Protein AF-A0A645IJH2-F1 (afdb_monomer_lite)

Organism: NCBI:txid1076179

Radius of gyration: 14.77 Å; chains: 1; bounding box: 41×38×31 Å

Sequence (138 aa):
MNYQNKGTTSGLLNMLRPAYPETGLLFLENGTGVVGEAVDIGSITSIQLTGSNSFYNEEGVLKISLLPPPSALVPGTANSEGALRKYFAEAMEEGRYINVTAGGIQTGAGQVTAVGYGVAVIGEKTIFSTCAVEKISI

Secondary structure (DSSP, 8-state):
-B-TTS-B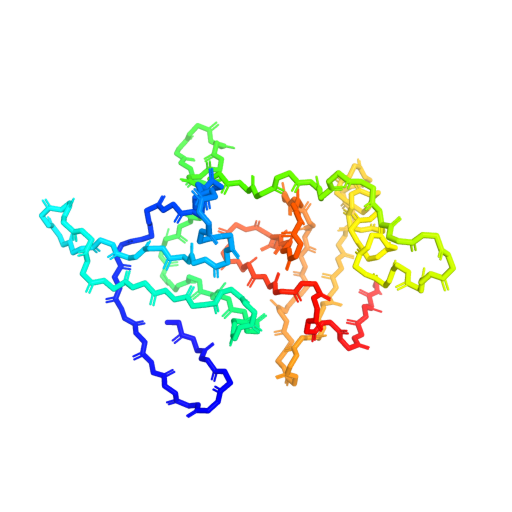---EEEEE---TT-TTEEEEE-TTS-EEEEEEGGG-SEEE--TT--SB-TTS-BSSPPPPPPS-PPTTS--HHHHHHHHHHHHHHTT-EEEEEETTEEEEEEEEEEEETTEEEETTTEEEEGGGEEEEE-

pLDDT: mean 74.32, std 15.95, range [37.69, 95.25]

Foldseek 3Di:
DAWDPGDDDDADFAEQDPDPPPNAWTFGHHPVRHGPDIDGLVRFQKFFDDDPDFCADPVRHRNYDAAADDDDDDPPDDPQQVVLLVVLVVQQVVQHWKWWQFQNDIPDTAGFPDGHRQWTDGDGTMIGGSVRTDDMDD

Structure (mmCIF, N/CA/C/O backbone):
data_AF-A0A645IJH2-F1
#
_entry.id   AF-A0A645IJH2-F1
#
loop_
_atom_site.group_PDB
_atom_site.id
_atom_site.type_symbol
_atom_site.label_atom_id
_atom_site.label_alt_id
_atom_site.label_comp_id
_atom_site.label_asym_id
_atom_site.label_entity_id
_atom_site.label_seq_id
_atom_site.pdbx_PDB_ins_code
_atom_site.Cartn_x
_atom_site.Cartn_y
_atom_site.Cartn_z
_atom_site.occupancy
_atom_site.B_iso_or_equiv
_atom_site.auth_seq_id
_atom_site.auth_comp_id
_atom_site.auth_asym_id
_atom_site.auth_atom_id
_atom_site.pdbx_PDB_model_num
ATOM 1 N N . MET A 1 1 ? -3.221 12.375 8.340 1.00 50.00 1 MET A N 1
ATOM 2 C CA . MET A 1 1 ? -2.120 11.610 7.703 1.00 50.00 1 MET A CA 1
ATOM 3 C C . MET A 1 1 ? -0.808 11.980 8.383 1.00 50.00 1 MET A C 1
ATOM 5 O O . MET A 1 1 ? -0.681 13.148 8.734 1.00 50.00 1 MET A O 1
ATOM 9 N N . ASN A 1 2 ? 0.109 11.031 8.611 1.00 39.69 2 ASN A N 1
ATOM 10 C CA . ASN A 1 2 ? 1.410 11.283 9.252 1.00 39.69 2 ASN A CA 1
ATOM 11 C C . ASN A 1 2 ? 2.537 11.179 8.211 1.00 39.69 2 ASN A C 1
ATOM 13 O O . ASN A 1 2 ? 2.635 10.165 7.524 1.00 39.69 2 ASN A O 1
ATOM 17 N N . TYR A 1 3 ? 3.391 12.200 8.122 1.00 45.25 3 TYR A N 1
ATOM 18 C CA . TYR A 1 3 ? 4.524 12.261 7.185 1.00 45.25 3 TYR A CA 1
ATOM 19 C C . TYR A 1 3 ? 5.871 12.022 7.868 1.00 45.25 3 TYR A C 1
ATOM 21 O O . TYR A 1 3 ? 6.018 12.297 9.068 1.00 45.25 3 TYR A O 1
ATOM 29 N N . GLN A 1 4 ? 6.885 11.596 7.099 1.00 37.69 4 GLN A N 1
ATOM 30 C CA . GLN A 1 4 ? 8.281 11.735 7.531 1.00 37.69 4 GLN A CA 1
ATOM 31 C C . GLN A 1 4 ? 8.530 13.229 7.820 1.00 37.69 4 GLN A C 1
ATOM 33 O O . GLN A 1 4 ? 8.398 14.045 6.918 1.00 37.69 4 GLN A O 1
ATOM 38 N N . ASN A 1 5 ? 8.830 13.585 9.079 1.00 42.34 5 ASN A N 1
ATOM 39 C CA . ASN A 1 5 ? 8.967 14.947 9.657 1.00 42.34 5 ASN A CA 1
ATOM 40 C C . ASN A 1 5 ? 7.805 15.514 10.502 1.00 42.34 5 ASN A C 1
ATOM 42 O O . ASN A 1 5 ? 7.793 16.712 10.773 1.00 42.34 5 ASN A O 1
ATOM 46 N N . LYS A 1 6 ? 6.882 14.692 11.027 1.00 43.06 6 LYS A N 1
ATOM 47 C CA . LYS A 1 6 ? 5.866 15.126 12.027 1.00 43.06 6 LYS A CA 1
ATOM 48 C C . LYS A 1 6 ? 4.858 16.184 11.530 1.00 43.06 6 LYS A C 1
ATOM 50 O O . LYS A 1 6 ? 4.165 16.793 12.343 1.00 43.06 6 LYS A O 1
ATOM 55 N N . GLY A 1 7 ? 4.747 16.394 10.220 1.00 42.06 7 GLY A N 1
ATOM 56 C CA . GLY A 1 7 ? 3.641 17.152 9.634 1.00 42.06 7 GLY A CA 1
ATOM 57 C C . GLY A 1 7 ? 2.338 16.354 9.713 1.00 42.06 7 GLY A C 1
ATOM 58 O O . GLY A 1 7 ? 2.352 15.128 9.580 1.00 42.06 7 GLY A O 1
ATOM 59 N N . THR A 1 8 ? 1.215 17.044 9.912 1.00 46.16 8 THR A N 1
ATOM 60 C CA . THR A 1 8 ? -0.125 16.450 9.821 1.00 46.16 8 THR A CA 1
ATOM 61 C C . THR A 1 8 ? -0.930 17.188 8.764 1.00 46.16 8 THR A C 1
ATOM 63 O O . THR A 1 8 ? -0.841 18.407 8.669 1.00 46.16 8 THR A O 1
ATOM 66 N N . THR A 1 9 ? -1.707 16.445 7.980 1.00 49.84 9 THR A N 1
ATOM 67 C CA . THR A 1 9 ? -2.768 17.018 7.141 1.00 49.84 9 THR A CA 1
ATOM 68 C C . THR A 1 9 ? -4.090 16.274 7.330 1.00 49.84 9 THR A C 1
ATOM 70 O O . THR A 1 9 ? -4.107 15.089 7.709 1.00 49.84 9 THR A O 1
ATOM 73 N N . SER A 1 10 ? -5.180 16.984 7.038 1.00 46.59 10 SER A N 1
ATOM 74 C CA . SER A 1 10 ? -6.567 16.541 7.020 1.00 46.59 10 SER A CA 1
ATOM 75 C C . SER A 1 10 ? -7.264 16.999 5.733 1.00 46.59 10 SER A C 1
ATOM 77 O O . SER A 1 10 ? -7.288 18.188 5.435 1.00 46.59 10 SER A O 1
ATOM 79 N N . GLY A 1 11 ? -7.901 16.068 5.025 1.00 48.88 11 GLY A N 1
ATOM 80 C CA . GLY A 1 11 ? -8.725 16.337 3.846 1.00 48.88 11 GLY A CA 1
ATOM 81 C C . GLY A 1 11 ? -9.425 15.064 3.369 1.00 48.88 11 GLY A C 1
ATOM 82 O O . GLY A 1 11 ? -9.127 13.971 3.862 1.00 48.88 11 GLY A O 1
ATOM 83 N N . LEU A 1 12 ? -10.370 15.201 2.439 1.00 46.69 12 LEU A N 1
ATOM 84 C CA . LEU A 1 12 ? -11.011 14.070 1.775 1.00 46.69 12 LEU A CA 1
ATOM 85 C C . LEU A 1 12 ? -10.065 13.522 0.709 1.00 46.69 12 LEU A C 1
ATOM 87 O O . LEU A 1 12 ? -9.539 14.250 -0.128 1.00 46.69 12 LEU A O 1
ATOM 91 N N . LEU A 1 13 ? -9.817 12.222 0.773 1.00 53.47 13 LEU A N 1
ATOM 92 C CA . LEU A 1 13 ? -8.944 11.529 -0.158 1.00 53.47 13 LEU A CA 1
ATOM 93 C C . LEU A 1 13 ? -9.613 11.476 -1.537 1.00 53.47 13 LEU A C 1
ATOM 95 O O . LEU A 1 13 ? -10.682 10.882 -1.659 1.00 53.47 13 LEU A O 1
ATOM 99 N N . ASN A 1 14 ? -8.989 12.079 -2.548 1.00 57.75 14 ASN A N 1
ATOM 100 C CA . ASN A 1 14 ? -9.545 12.121 -3.900 1.00 57.75 14 ASN A CA 1
ATOM 101 C C . ASN A 1 14 ? -8.875 11.094 -4.822 1.00 57.75 14 A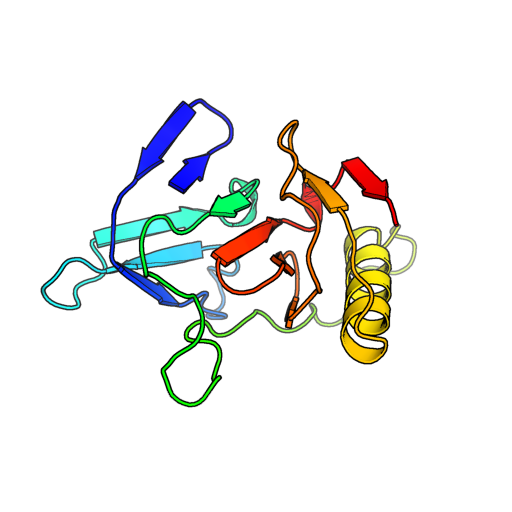SN A C 1
ATOM 103 O O . ASN A 1 14 ? -9.480 10.092 -5.190 1.00 57.75 14 ASN A O 1
ATOM 107 N N . MET A 1 15 ? -7.607 11.312 -5.193 1.00 55.75 15 MET A N 1
ATOM 108 C CA . MET A 1 15 ? -6.972 10.524 -6.255 1.00 55.75 15 MET A CA 1
ATOM 109 C C . MET A 1 15 ? -5.441 10.508 -6.138 1.00 55.75 15 MET A C 1
ATOM 111 O O . MET A 1 15 ? -4.830 11.538 -5.849 1.00 55.75 15 MET A O 1
ATOM 115 N N . LEU A 1 16 ? -4.818 9.358 -6.433 1.00 55.66 16 LEU A N 1
ATOM 116 C CA . LEU A 1 16 ? -3.416 9.277 -6.865 1.00 55.66 16 LEU A CA 1
ATOM 117 C C . LEU A 1 16 ? -3.431 9.362 -8.400 1.00 55.66 16 LEU A C 1
ATOM 119 O O . LEU A 1 16 ? -3.794 8.395 -9.069 1.00 55.66 16 LEU A O 1
ATOM 123 N N . ARG A 1 17 ? -3.144 10.528 -8.988 1.00 45.59 17 ARG A N 1
ATOM 124 C CA . ARG A 1 17 ? -3.190 10.676 -10.455 1.00 45.59 17 ARG A CA 1
ATOM 125 C C . ARG A 1 17 ? -1.904 10.155 -11.108 1.00 45.59 17 ARG A C 1
ATOM 127 O O . ARG A 1 17 ? -0.830 10.638 -10.760 1.00 45.59 17 ARG A O 1
ATOM 134 N N . PRO A 1 18 ? -1.977 9.292 -12.142 1.00 44.94 18 PRO A N 1
ATOM 135 C CA . PRO A 1 18 ? -0.949 9.232 -13.164 1.00 44.94 18 PRO A CA 1
ATOM 136 C C . PRO A 1 18 ? -1.280 10.307 -14.200 1.00 44.94 18 PRO A C 1
ATOM 138 O O . PRO A 1 18 ? -1.990 10.062 -15.172 1.00 44.94 18 PRO A O 1
ATOM 141 N N . ALA A 1 19 ? -0.805 11.527 -13.987 1.00 39.75 19 ALA A N 1
ATOM 142 C CA . ALA A 1 19 ? -0.755 12.513 -15.053 1.00 39.75 19 ALA A CA 1
ATOM 143 C C . ALA A 1 19 ? 0.678 13.014 -15.107 1.00 39.75 19 ALA A C 1
ATOM 145 O O . ALA A 1 19 ? 1.094 13.850 -14.311 1.00 39.75 19 ALA A O 1
ATOM 146 N N . TYR A 1 20 ? 1.448 12.432 -16.022 1.00 37.78 20 TYR A N 1
ATOM 147 C CA . TYR A 1 20 ? 2.733 12.978 -16.434 1.00 37.78 20 TYR A CA 1
ATOM 148 C C . TYR A 1 20 ? 2.583 14.508 -16.594 1.00 37.78 20 TYR A C 1
ATOM 150 O O . TYR A 1 20 ? 1.639 14.932 -17.268 1.00 37.78 20 TYR A O 1
ATOM 158 N N . PRO A 1 21 ? 3.438 15.339 -15.971 1.00 44.06 21 PRO A N 1
ATOM 159 C CA . PRO A 1 21 ? 4.736 15.007 -15.381 1.00 44.06 21 PRO A CA 1
ATOM 160 C C . PRO A 1 21 ? 4.736 14.769 -13.853 1.00 44.06 21 PRO A C 1
ATOM 162 O O . PRO A 1 21 ? 5.802 14.545 -13.288 1.00 44.06 21 PRO A O 1
ATOM 165 N N . GLU A 1 22 ? 3.589 14.786 -13.170 1.00 50.69 22 GLU A N 1
ATOM 166 C CA . GLU A 1 22 ? 3.498 14.804 -11.695 1.00 50.69 22 GLU A CA 1
ATOM 167 C C . GLU A 1 22 ? 3.149 13.432 -11.090 1.00 50.69 22 GLU A C 1
ATOM 169 O O . GLU A 1 22 ? 2.264 13.284 -10.245 1.00 50.69 22 GLU A O 1
ATOM 174 N N . THR A 1 23 ? 3.839 12.381 -11.536 1.00 55.19 23 THR A N 1
ATOM 175 C CA . THR A 1 23 ? 3.713 11.042 -10.940 1.00 55.19 23 THR A CA 1
ATOM 176 C C . THR A 1 23 ? 4.317 11.052 -9.540 1.00 55.19 23 THR A C 1
ATOM 178 O O . THR A 1 23 ? 5.536 11.097 -9.396 1.00 55.19 23 THR A O 1
ATOM 181 N N . GLY A 1 24 ? 3.469 11.013 -8.513 1.00 57.94 24 GLY A N 1
ATOM 182 C CA . GLY A 1 24 ? 3.930 11.008 -7.126 1.00 57.94 24 GLY A CA 1
ATOM 183 C C . GLY A 1 24 ? 3.097 11.837 -6.163 1.00 57.94 24 GLY A C 1
ATOM 184 O O . GLY A 1 24 ? 3.476 11.896 -5.011 1.00 57.94 24 GLY A O 1
ATOM 185 N N . LEU A 1 25 ? 1.987 12.460 -6.574 1.00 66.00 25 LEU A N 1
ATOM 186 C CA . LEU A 1 25 ? 1.162 13.272 -5.674 1.00 66.00 25 LEU A CA 1
ATOM 187 C C . LEU A 1 25 ? -0.182 12.602 -5.342 1.00 66.00 25 LEU A C 1
ATOM 189 O O . LEU A 1 25 ? -0.922 12.162 -6.224 1.00 66.00 25 LEU A O 1
ATOM 193 N N . LEU A 1 26 ? -0.509 12.565 -4.053 1.00 69.00 26 LEU A N 1
ATOM 194 C CA . LEU A 1 26 ? -1.833 12.301 -3.515 1.00 69.00 26 LEU A CA 1
ATOM 195 C C . LEU A 1 26 ? -2.550 13.626 -3.275 1.00 69.00 26 LEU A C 1
ATOM 197 O O . LEU A 1 26 ? -2.109 14.439 -2.465 1.00 69.00 26 LEU A O 1
ATOM 201 N N . PHE A 1 27 ? -3.681 13.825 -3.942 1.00 68.94 27 PHE A N 1
ATOM 202 C CA . PHE A 1 27 ? -4.475 15.035 -3.776 1.00 68.94 27 PHE A CA 1
ATOM 203 C C . PHE A 1 27 ? -5.544 14.861 -2.699 1.00 68.94 27 PHE A C 1
ATOM 205 O O . PHE A 1 27 ? -6.262 13.854 -2.663 1.00 68.94 27 PHE A O 1
ATOM 212 N N . LEU A 1 28 ? -5.662 15.874 -1.844 1.00 68.19 28 LEU A N 1
ATOM 213 C CA . LEU A 1 28 ? -6.694 15.982 -0.824 1.00 68.19 28 LEU A CA 1
ATOM 214 C C . LEU A 1 28 ? -7.671 17.090 -1.212 1.00 68.19 28 LEU A C 1
ATOM 216 O O . LEU A 1 28 ? -7.284 18.241 -1.424 1.00 68.19 28 LEU A O 1
ATOM 220 N N . GLU A 1 29 ? -8.946 16.738 -1.300 1.00 67.50 29 GLU A N 1
ATOM 221 C CA . GLU A 1 29 ? -10.035 17.682 -1.507 1.00 67.50 29 GLU A CA 1
ATOM 222 C C . GLU A 1 29 ? -10.566 18.210 -0.174 1.00 67.50 29 GLU A C 1
ATOM 224 O O . GLU A 1 29 ? -10.602 17.520 0.849 1.00 67.50 29 GLU A O 1
ATOM 229 N N . ASN A 1 30 ? -11.011 19.461 -0.184 1.00 61.81 30 ASN A N 1
ATOM 230 C CA . ASN A 1 30 ? -11.822 20.007 0.893 1.00 61.81 30 ASN A CA 1
ATOM 231 C C . ASN A 1 30 ? -13.288 19.535 0.765 1.00 61.81 30 ASN A C 1
ATOM 233 O O . ASN A 1 30 ? -13.682 18.915 -0.222 1.00 61.81 30 ASN A O 1
ATOM 237 N N . GLY A 1 31 ? -14.135 19.874 1.743 1.00 54.88 31 GLY A N 1
ATOM 238 C CA . GLY A 1 31 ? -15.559 19.492 1.752 1.00 54.88 31 GLY A CA 1
ATOM 239 C C . GLY A 1 31 ? -16.412 20.043 0.596 1.00 54.88 31 GLY A C 1
ATOM 240 O O . GLY A 1 31 ? -17.598 19.742 0.531 1.00 54.88 31 GLY A O 1
ATOM 241 N N . THR A 1 32 ? -15.833 20.845 -0.304 1.00 63.62 32 THR A N 1
ATOM 242 C CA . THR A 1 32 ? -16.488 21.373 -1.513 1.00 63.62 32 THR A CA 1
ATOM 243 C C . THR A 1 32 ? -15.997 20.715 -2.809 1.00 63.62 32 THR A C 1
ATOM 245 O O . THR A 1 32 ? -16.364 21.169 -3.888 1.00 63.62 32 THR A O 1
ATOM 248 N N . GLY A 1 33 ? -15.171 19.662 -2.721 1.00 58.97 33 GLY A N 1
ATOM 249 C CA . GLY A 1 33 ? -14.622 18.955 -3.888 1.00 58.97 33 GLY A CA 1
ATOM 250 C C . GLY A 1 33 ? -13.501 19.716 -4.604 1.00 58.97 33 GLY A C 1
ATOM 251 O O . GLY A 1 33 ? -13.192 19.439 -5.757 1.00 58.97 33 GLY A O 1
ATOM 252 N N . VAL A 1 34 ? -12.901 20.712 -3.945 1.00 72.00 34 VAL A N 1
ATOM 253 C CA . VAL A 1 34 ? -11.758 21.460 -4.481 1.00 72.00 34 VAL A CA 1
ATOM 254 C C . VAL A 1 34 ? -10.488 20.883 -3.877 1.00 72.00 34 VAL A C 1
ATOM 256 O O . VAL A 1 34 ? -10.378 20.784 -2.654 1.00 72.00 34 VAL A O 1
ATOM 259 N N . VAL A 1 35 ? -9.523 20.525 -4.727 1.00 65.19 35 VAL A N 1
ATOM 260 C CA . VAL A 1 35 ? -8.188 20.087 -4.301 1.00 65.19 35 VAL A CA 1
ATOM 261 C C . VAL A 1 35 ? -7.533 21.210 -3.497 1.00 65.19 35 VAL A C 1
ATOM 263 O O . VAL A 1 35 ? -7.219 22.268 -4.038 1.00 65.19 35 VAL A O 1
ATOM 266 N N . GLY A 1 36 ? -7.373 20.988 -2.194 1.00 63.03 36 GLY A N 1
ATOM 267 C CA . GLY A 1 36 ? -6.763 21.943 -1.272 1.00 63.03 36 GLY A CA 1
ATOM 268 C C . GLY A 1 36 ? -5.280 21.676 -1.049 1.00 63.03 36 GLY A C 1
ATOM 269 O O . GLY A 1 36 ? -4.524 22.612 -0.806 1.00 63.03 36 GLY A O 1
ATOM 270 N N . GLU A 1 37 ? -4.858 20.414 -1.158 1.00 66.62 37 GLU A N 1
ATOM 271 C CA . GLU A 1 37 ? -3.476 20.006 -0.916 1.00 66.62 37 GLU A CA 1
ATOM 272 C C . GLU A 1 37 ? -3.043 18.864 -1.841 1.00 66.62 37 GLU A C 1
ATOM 274 O O . GLU A 1 37 ? -3.857 18.046 -2.278 1.00 66.62 37 GLU A O 1
ATOM 279 N N . ALA A 1 38 ? -1.740 18.803 -2.112 1.00 68.19 38 ALA A N 1
ATOM 280 C CA . ALA A 1 38 ? -1.084 17.733 -2.849 1.00 68.19 38 ALA A CA 1
ATOM 281 C C . ALA A 1 38 ? 0.089 17.207 -2.021 1.00 68.19 38 ALA A C 1
ATOM 283 O O . ALA A 1 38 ? 0.849 17.979 -1.438 1.00 68.19 38 ALA A O 1
ATOM 284 N N . VAL A 1 39 ? 0.221 15.891 -1.957 1.00 67.12 39 VAL A N 1
ATOM 285 C CA . VAL A 1 39 ? 1.105 15.214 -1.017 1.00 67.12 39 VAL A CA 1
ATOM 286 C C . VAL A 1 39 ? 2.011 14.261 -1.772 1.00 67.12 39 VAL A C 1
ATOM 288 O O . VAL A 1 39 ? 1.522 13.333 -2.403 1.00 67.12 39 VAL A O 1
ATOM 291 N N . ASP A 1 40 ? 3.324 14.430 -1.663 1.00 68.12 40 ASP A N 1
ATOM 292 C CA . ASP A 1 40 ? 4.271 13.489 -2.259 1.00 68.12 40 ASP A CA 1
ATOM 293 C C . ASP A 1 40 ? 4.167 12.088 -1.626 1.00 68.12 40 ASP A C 1
ATOM 295 O O . ASP A 1 40 ? 4.486 11.900 -0.454 1.00 68.12 40 ASP A O 1
ATOM 299 N N . ILE A 1 41 ? 3.752 11.097 -2.418 1.00 65.31 41 ILE A N 1
ATOM 300 C CA . ILE A 1 41 ? 3.652 9.674 -2.072 1.00 65.31 41 ILE A CA 1
ATOM 301 C C . ILE A 1 41 ? 5.017 9.126 -1.650 1.00 65.31 41 ILE A C 1
ATOM 303 O O . ILE A 1 41 ? 5.075 8.276 -0.763 1.00 65.31 41 ILE A O 1
ATOM 307 N N . GLY A 1 42 ? 6.118 9.624 -2.225 1.00 63.59 42 GLY A N 1
ATOM 308 C CA . GLY A 1 42 ? 7.472 9.253 -1.806 1.00 63.59 42 GLY A CA 1
ATOM 309 C C . GLY A 1 42 ? 7.782 9.655 -0.361 1.00 63.59 42 GLY A C 1
ATOM 310 O O . GLY A 1 42 ? 8.555 8.983 0.319 1.00 63.59 42 GLY A O 1
ATOM 311 N N . SER A 1 43 ? 7.114 10.698 0.131 1.00 67.75 43 SER A N 1
ATOM 312 C CA . SER A 1 43 ? 7.215 11.200 1.504 1.00 67.75 43 SER A CA 1
ATOM 313 C C . SER A 1 43 ? 6.177 10.578 2.459 1.00 67.75 43 SER A C 1
ATOM 315 O O . SER A 1 43 ? 6.225 10.803 3.677 1.00 67.75 43 SER A O 1
ATOM 317 N N . ILE A 1 44 ? 5.233 9.784 1.937 1.00 69.44 44 ILE A N 1
ATOM 318 C CA . ILE A 1 44 ? 4.226 9.066 2.722 1.00 69.44 44 ILE A CA 1
ATOM 319 C C . ILE A 1 44 ? 4.807 7.733 3.177 1.00 69.44 44 ILE A C 1
ATOM 321 O O . ILE A 1 44 ? 5.000 6.821 2.383 1.00 69.44 44 ILE A O 1
ATOM 325 N N . THR A 1 45 ? 4.994 7.565 4.482 1.00 75.44 45 THR A N 1
ATOM 326 C CA . THR A 1 45 ? 5.266 6.236 5.046 1.00 75.44 45 THR A CA 1
ATOM 327 C C . THR A 1 45 ? 3.989 5.396 5.073 1.00 75.44 45 THR A C 1
ATOM 329 O O . THR A 1 45 ? 3.962 4.265 4.587 1.00 75.44 45 THR A O 1
ATOM 332 N N . SER A 1 46 ? 2.919 5.951 5.648 1.00 77.88 46 SER A N 1
ATOM 333 C CA . SER A 1 46 ? 1.608 5.311 5.709 1.00 77.88 46 SER A CA 1
ATOM 334 C C . SER A 1 46 ? 0.470 6.313 5.887 1.00 77.88 46 SER A C 1
ATOM 336 O O . SER A 1 46 ? 0.636 7.422 6.401 1.00 77.88 46 SER A O 1
ATOM 338 N N . ILE A 1 47 ? -0.717 5.896 5.463 1.00 78.31 47 ILE A N 1
ATOM 339 C CA . ILE A 1 47 ? -1.981 6.593 5.647 1.00 78.31 47 ILE A CA 1
ATOM 340 C C . ILE A 1 47 ? -2.897 5.648 6.398 1.00 78.31 47 ILE A C 1
ATOM 342 O O . ILE A 1 47 ? -3.249 4.593 5.877 1.00 78.31 47 ILE A O 1
ATOM 346 N N . GLN A 1 48 ? -3.314 6.051 7.593 1.00 80.88 48 GLN A N 1
ATOM 347 C CA . GLN A 1 48 ? -4.283 5.303 8.377 1.00 80.88 48 GLN A CA 1
ATOM 348 C C . GLN A 1 48 ? -5.561 6.121 8.545 1.00 80.88 48 GLN A C 1
ATOM 350 O O . GLN A 1 48 ? -5.530 7.240 9.064 1.00 80.88 48 GLN A O 1
ATOM 355 N N . LEU A 1 49 ? -6.683 5.566 8.091 1.00 79.25 49 LEU A N 1
ATOM 356 C CA . LEU A 1 49 ? -8.007 6.128 8.327 1.00 79.25 49 LEU A CA 1
ATOM 357 C C . LEU A 1 49 ? -8.471 5.790 9.746 1.00 79.25 49 LEU A C 1
ATOM 359 O O . LEU A 1 49 ? -8.337 4.659 10.213 1.00 79.25 49 LEU A O 1
ATOM 363 N N . THR A 1 50 ? -9.046 6.777 10.427 1.00 76.75 50 THR A N 1
ATOM 364 C CA . THR A 1 50 ? -9.610 6.631 11.774 1.00 76.75 50 THR A CA 1
ATOM 365 C C . THR A 1 50 ? -11.140 6.631 11.736 1.00 76.75 50 THR A C 1
ATOM 367 O O . THR A 1 50 ? -11.766 7.032 10.748 1.00 76.75 50 THR A O 1
ATOM 370 N N . GLY A 1 51 ? -11.761 6.162 12.822 1.00 77.81 51 GLY A N 1
ATOM 371 C CA . GLY A 1 51 ? -13.218 6.066 12.930 1.00 77.81 51 GLY A CA 1
ATOM 372 C C . GLY A 1 51 ? -13.811 5.006 11.997 1.00 77.81 51 GLY A C 1
ATOM 373 O O . GLY A 1 51 ? -13.225 3.938 11.804 1.00 77.81 51 GLY A O 1
ATOM 374 N N . SER A 1 52 ? -14.980 5.294 11.424 1.00 80.06 52 SER A N 1
ATOM 375 C CA . SER A 1 52 ? -15.706 4.417 10.491 1.00 80.06 52 SER A CA 1
ATOM 376 C C . SER A 1 52 ? -15.279 4.567 9.024 1.00 80.06 52 SER A C 1
ATOM 378 O O . SER A 1 52 ? -15.827 3.886 8.165 1.00 80.06 52 SER A O 1
ATOM 380 N N . ASN A 1 53 ? -14.303 5.426 8.721 1.00 80.44 53 ASN A N 1
ATOM 381 C CA . ASN A 1 53 ? -13.852 5.650 7.349 1.00 80.44 53 ASN A CA 1
ATOM 382 C C . ASN A 1 53 ? -13.155 4.411 6.764 1.00 80.44 53 ASN A C 1
ATOM 384 O O . ASN A 1 53 ? -12.452 3.692 7.476 1.00 80.44 53 ASN A O 1
ATOM 388 N N . SER A 1 54 ? -13.324 4.208 5.457 1.00 85.81 54 SER A N 1
ATOM 389 C CA . SER A 1 54 ? -12.744 3.104 4.683 1.00 85.81 54 SER A CA 1
ATOM 390 C C . SER A 1 54 ? -12.278 3.608 3.317 1.00 85.81 54 SER A C 1
ATOM 392 O O . SER A 1 54 ? -12.930 4.474 2.714 1.00 85.81 54 SER A O 1
ATOM 394 N N . PHE A 1 55 ? -11.165 3.053 2.828 1.00 85.88 55 PHE A N 1
ATOM 395 C CA . PHE A 1 55 ? -10.699 3.249 1.455 1.00 85.88 55 PHE A CA 1
ATOM 396 C C . PHE A 1 55 ? -11.605 2.560 0.434 1.00 85.88 55 PHE A C 1
ATOM 398 O O . PHE A 1 55 ? -11.481 2.848 -0.750 1.00 85.88 55 PHE A O 1
ATOM 405 N N . TYR A 1 56 ? -12.532 1.709 0.870 1.00 88.50 56 TYR A N 1
ATOM 406 C CA . TYR A 1 56 ? -13.521 1.056 0.024 1.00 88.50 56 TYR A CA 1
ATOM 407 C C . TYR A 1 56 ? -14.882 1.750 0.145 1.00 88.50 56 TYR A C 1
ATOM 409 O O . TYR A 1 56 ? -15.219 2.330 1.186 1.00 88.50 56 TYR A O 1
ATOM 417 N N . ASN A 1 57 ? -15.642 1.789 -0.950 1.00 86.50 57 ASN A N 1
ATOM 418 C CA . ASN A 1 57 ? -17.046 2.207 -0.936 1.00 86.50 57 ASN A CA 1
ATOM 419 C C . ASN A 1 57 ? -17.947 1.057 -0.445 1.00 86.50 57 ASN A C 1
ATOM 421 O O . ASN A 1 57 ? -17.467 -0.037 -0.157 1.00 86.50 57 ASN A O 1
ATOM 425 N N . GLU A 1 58 ? -19.252 1.306 -0.338 1.00 86.06 58 GLU A N 1
ATOM 426 C CA . GLU A 1 58 ? -20.224 0.300 0.127 1.00 86.06 58 GLU A CA 1
ATOM 427 C C . GLU A 1 58 ? -20.331 -0.919 -0.810 1.00 86.06 58 GLU A C 1
ATOM 429 O O . GLU A 1 58 ? -20.791 -1.978 -0.398 1.00 86.06 58 GLU A O 1
ATOM 434 N N . GLU A 1 59 ? -19.855 -0.792 -2.049 1.00 87.81 59 GLU A N 1
ATOM 435 C CA . GLU A 1 59 ? -19.805 -1.856 -3.056 1.00 87.81 59 GLU A CA 1
ATOM 436 C C . GLU A 1 59 ? -18.482 -2.647 -3.014 1.00 87.81 59 GLU A C 1
ATOM 438 O O . GLU A 1 59 ? -18.268 -3.537 -3.835 1.00 87.81 59 GLU A O 1
ATOM 443 N N . GLY A 1 60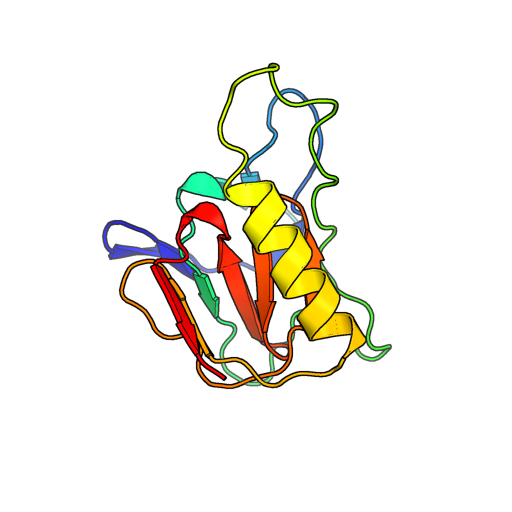 ? -17.572 -2.328 -2.084 1.00 84.19 60 GLY A N 1
ATOM 444 C CA . GLY A 1 60 ? -16.260 -2.973 -1.981 1.00 84.19 60 GLY A CA 1
ATOM 445 C C . GLY A 1 60 ? -15.257 -2.523 -3.048 1.00 84.19 60 GLY A C 1
ATOM 446 O O . GLY A 1 60 ? -14.244 -3.184 -3.264 1.00 84.19 60 GLY A O 1
ATOM 447 N N . VAL A 1 61 ? -15.504 -1.394 -3.716 1.00 85.94 61 VAL A N 1
ATOM 448 C CA . VAL A 1 61 ? -14.598 -0.801 -4.707 1.00 85.94 61 VAL A CA 1
ATOM 449 C C . VAL A 1 61 ? -13.648 0.174 -4.021 1.00 85.94 61 VAL A C 1
ATOM 451 O O . VAL A 1 61 ? -14.072 1.050 -3.261 1.00 85.94 61 VAL A O 1
ATOM 454 N N . LEU A 1 62 ? -12.350 0.041 -4.303 1.00 84.00 62 LEU A N 1
ATOM 455 C CA . LEU A 1 62 ? -11.326 0.950 -3.799 1.00 84.00 62 LEU A CA 1
ATOM 456 C C . LEU A 1 62 ? -11.572 2.368 -4.345 1.00 84.00 62 LEU A C 1
ATOM 458 O O . LEU A 1 62 ? -11.566 2.595 -5.552 1.00 84.00 62 LEU A O 1
ATOM 462 N N . LYS A 1 63 ? -11.761 3.335 -3.444 1.00 80.69 63 LYS A N 1
ATOM 463 C CA . LYS A 1 63 ? -12.039 4.749 -3.751 1.00 80.69 63 LYS A CA 1
ATOM 464 C C . LYS A 1 63 ? -10.850 5.476 -4.378 1.00 80.69 63 LYS A C 1
ATOM 466 O O . LYS A 1 63 ? -11.027 6.559 -4.922 1.00 80.69 63 LYS A O 1
ATOM 471 N N . ILE A 1 64 ? -9.649 4.901 -4.296 1.00 75.12 64 ILE A N 1
ATOM 472 C CA . ILE A 1 64 ? -8.445 5.436 -4.931 1.00 75.12 64 ILE A CA 1
ATOM 473 C C . ILE A 1 64 ? -8.026 4.593 -6.122 1.00 75.12 64 ILE A C 1
ATOM 475 O O . ILE A 1 64 ? -7.958 3.370 -6.059 1.00 75.12 64 ILE A O 1
ATOM 479 N N . SER A 1 65 ? -7.663 5.273 -7.202 1.00 76.25 65 SER A N 1
ATOM 480 C CA . SER A 1 65 ? -6.927 4.645 -8.294 1.00 76.25 65 SER A CA 1
ATOM 481 C C . SER A 1 65 ? -5.463 4.501 -7.892 1.00 76.25 65 SER A C 1
ATOM 483 O O . SER A 1 65 ? -4.858 5.469 -7.440 1.00 76.25 65 SER A O 1
ATOM 485 N N . LEU A 1 66 ? -4.895 3.305 -8.040 1.00 80.88 66 LEU A N 1
ATOM 486 C CA . LEU A 1 66 ? -3.472 3.064 -7.807 1.00 80.88 66 LEU A CA 1
ATOM 487 C C . LEU A 1 66 ? -2.671 3.251 -9.100 1.00 80.88 66 LEU A C 1
ATOM 489 O O . LEU A 1 66 ? -3.189 3.054 -10.201 1.00 80.88 66 LEU A O 1
ATOM 493 N N . LEU A 1 67 ? -1.395 3.618 -8.968 1.00 76.25 67 LEU A N 1
ATOM 494 C CA . LEU A 1 67 ? -0.515 3.802 -10.119 1.00 76.25 67 LEU A CA 1
ATOM 495 C C . LEU A 1 67 ? -0.148 2.448 -10.752 1.00 76.25 67 LEU A C 1
ATOM 497 O O . LEU A 1 67 ? 0.185 1.504 -10.022 1.00 76.25 67 LEU A O 1
ATOM 501 N N . PRO A 1 68 ? -0.148 2.341 -12.094 1.00 79.19 68 PRO A N 1
ATOM 502 C CA . PRO A 1 68 ? 0.412 1.178 -12.764 1.00 79.19 68 PRO A CA 1
ATOM 503 C C . PRO A 1 68 ? 1.936 1.122 -12.556 1.00 79.19 68 PRO A C 1
ATOM 505 O O . PRO A 1 68 ? 2.565 2.155 -12.309 1.00 79.19 68 PRO A O 1
ATOM 508 N N . PRO A 1 69 ? 2.559 -0.065 -12.674 1.00 76.50 69 PRO A N 1
ATOM 509 C CA . PRO A 1 69 ? 4.014 -0.176 -12.655 1.00 76.50 69 PRO A CA 1
ATOM 510 C C . PRO A 1 69 ? 4.654 0.648 -13.788 1.00 76.50 69 PRO A C 1
ATOM 512 O O . PRO A 1 69 ? 4.081 0.726 -14.878 1.00 76.50 69 PRO A O 1
ATOM 515 N N . PRO A 1 70 ? 5.847 1.235 -13.573 1.00 72.69 70 PRO A N 1
ATOM 516 C CA . PRO A 1 70 ? 6.543 2.005 -14.591 1.00 72.69 70 PRO A CA 1
ATOM 517 C C . PRO A 1 70 ? 6.928 1.113 -15.772 1.00 72.69 70 PRO A C 1
ATOM 519 O O . PRO A 1 70 ? 7.286 -0.059 -15.618 1.00 72.69 70 PRO A O 1
ATOM 522 N N . SER A 1 71 ? 6.883 1.689 -16.969 1.00 63.91 71 SER A N 1
ATOM 523 C CA . SER A 1 71 ? 7.324 1.038 -18.197 1.00 63.91 71 SER A CA 1
ATOM 524 C C . SER A 1 71 ? 8.842 0.846 -18.172 1.00 63.91 71 SER A C 1
ATOM 526 O O . SER A 1 71 ? 9.573 1.811 -18.354 1.00 63.91 71 SER A O 1
ATOM 528 N N . ALA A 1 72 ? 9.264 -0.405 -17.961 1.00 58.59 72 ALA A N 1
ATOM 529 C CA . ALA A 1 72 ? 10.636 -0.919 -17.947 1.00 58.59 72 ALA A CA 1
ATOM 530 C C . ALA A 1 72 ? 11.623 -0.188 -17.015 1.00 58.59 72 ALA A C 1
ATOM 532 O O . ALA A 1 72 ? 11.956 0.982 -17.173 1.00 58.59 72 ALA A O 1
ATOM 533 N N . LEU A 1 73 ? 12.179 -0.936 -16.065 1.00 60.91 73 LEU A N 1
ATOM 534 C CA . LEU A 1 73 ? 13.321 -0.459 -15.293 1.00 60.91 73 LEU A CA 1
ATOM 535 C C . LEU A 1 73 ? 14.575 -0.451 -16.152 1.00 60.91 73 LEU A C 1
ATOM 537 O O . LEU A 1 73 ? 14.737 -1.289 -17.041 1.00 60.91 73 LEU A O 1
ATOM 541 N N . VAL A 1 74 ? 15.485 0.470 -15.840 1.00 58.81 74 VAL A N 1
ATOM 542 C CA . VAL A 1 74 ? 16.815 0.493 -16.445 1.00 58.81 74 VAL A CA 1
ATOM 543 C C . VAL A 1 74 ? 17.478 -0.868 -16.178 1.00 58.81 74 VAL A C 1
ATOM 545 O O . VAL A 1 74 ? 17.604 -1.256 -15.007 1.00 58.81 74 VAL A O 1
ATOM 548 N N . PRO A 1 75 ? 17.874 -1.621 -17.222 1.00 55.09 75 PRO A N 1
ATOM 549 C CA . PRO A 1 75 ? 18.534 -2.909 -17.050 1.00 55.09 75 PRO A CA 1
ATOM 550 C C . PRO A 1 75 ? 19.751 -2.793 -16.126 1.00 55.09 75 PRO A C 1
ATOM 552 O O . PRO A 1 75 ? 20.526 -1.845 -16.227 1.00 55.09 75 PRO A O 1
ATOM 555 N N . GLY A 1 76 ? 19.915 -3.756 -15.217 1.00 56.75 76 GLY A N 1
ATOM 556 C CA . GLY A 1 76 ? 21.016 -3.769 -14.245 1.00 56.75 76 GLY A CA 1
ATOM 557 C C . GLY A 1 76 ? 20.744 -3.029 -12.929 1.00 56.75 76 GLY A C 1
ATOM 558 O O . GLY A 1 76 ? 21.625 -2.992 -12.075 1.00 56.75 76 GLY A O 1
ATOM 559 N N . THR A 1 77 ? 19.542 -2.480 -12.726 1.00 61.62 77 THR A N 1
ATOM 560 C CA . THR A 1 77 ? 19.134 -1.902 -11.434 1.00 61.62 77 THR A CA 1
ATOM 561 C C . THR A 1 77 ? 18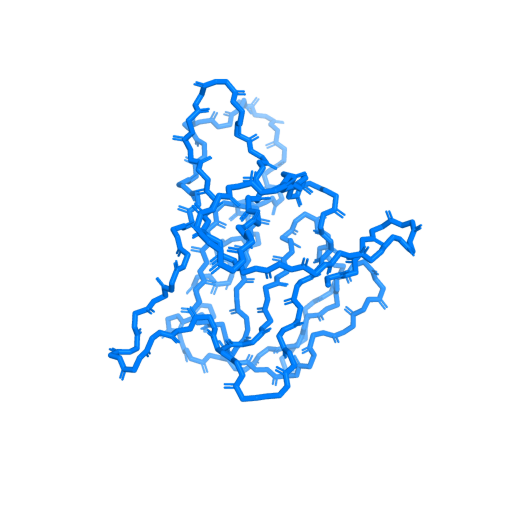.378 -2.917 -10.575 1.00 61.62 77 THR A C 1
ATOM 563 O O . THR A 1 77 ? 17.591 -3.725 -11.074 1.00 61.62 77 THR A O 1
ATOM 566 N N . ALA A 1 78 ? 18.625 -2.893 -9.264 1.00 65.44 78 ALA A N 1
ATOM 567 C CA . AL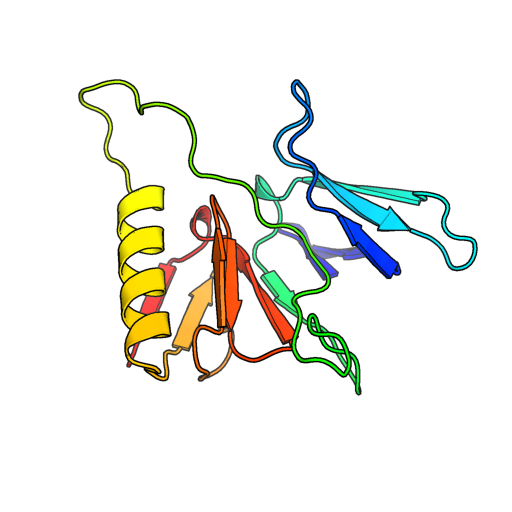A A 1 78 ? 17.874 -3.703 -8.314 1.00 65.44 78 ALA A CA 1
ATOM 568 C C . ALA A 1 78 ? 16.436 -3.172 -8.213 1.00 65.44 78 ALA A C 1
ATOM 570 O O . ALA A 1 78 ? 16.213 -2.024 -7.829 1.00 65.44 78 ALA A O 1
ATOM 571 N N . ASN A 1 79 ? 15.458 -4.014 -8.550 1.00 77.75 79 ASN A N 1
ATOM 572 C CA . ASN A 1 79 ? 14.042 -3.665 -8.496 1.00 77.75 79 ASN A CA 1
ATOM 573 C C . ASN A 1 79 ? 13.413 -4.022 -7.140 1.00 77.75 79 ASN A C 1
ATOM 575 O O . ASN A 1 79 ? 12.578 -4.926 -7.055 1.00 77.75 79 ASN A O 1
ATOM 579 N N . SER A 1 80 ? 13.827 -3.341 -6.072 1.00 79.81 80 SER A N 1
ATOM 580 C CA . SER A 1 80 ? 13.290 -3.604 -4.729 1.00 79.81 80 SER A CA 1
ATOM 581 C C . SER A 1 80 ? 11.779 -3.356 -4.652 1.00 79.81 80 SER A C 1
ATOM 583 O O . SER A 1 80 ? 11.056 -4.157 -4.062 1.00 79.81 80 SER A O 1
ATOM 585 N N . GLU A 1 81 ? 11.288 -2.299 -5.312 1.00 83.38 81 GLU A N 1
ATOM 586 C CA . GLU A 1 81 ? 9.854 -1.985 -5.393 1.00 83.38 81 GLU A CA 1
ATOM 587 C C . GLU A 1 81 ? 9.071 -3.131 -6.029 1.00 83.38 81 GLU A C 1
ATOM 589 O O . GLU A 1 81 ? 8.107 -3.618 -5.447 1.00 83.38 81 GLU A O 1
ATOM 594 N N . GLY A 1 82 ? 9.502 -3.607 -7.197 1.00 84.31 82 GLY A N 1
ATOM 595 C CA . GLY A 1 82 ? 8.774 -4.639 -7.923 1.00 84.31 82 GLY A CA 1
ATOM 596 C C . GLY A 1 82 ? 8.814 -5.997 -7.235 1.00 84.31 82 GLY A C 1
ATOM 597 O O . GLY A 1 82 ? 7.848 -6.748 -7.348 1.00 84.31 82 GLY A O 1
ATOM 598 N N . ALA A 1 83 ? 9.883 -6.307 -6.493 1.00 87.06 83 ALA A N 1
ATOM 599 C CA . ALA A 1 83 ? 9.943 -7.509 -5.665 1.00 87.06 83 ALA A CA 1
ATOM 600 C C . ALA A 1 83 ? 8.918 -7.454 -4.519 1.00 87.06 83 ALA A C 1
ATOM 602 O O . ALA A 1 83 ? 8.155 -8.403 -4.336 1.00 87.06 83 ALA A O 1
ATOM 603 N N . LEU A 1 84 ? 8.846 -6.329 -3.799 1.00 90.31 84 LEU A N 1
ATOM 604 C CA . LEU A 1 84 ? 7.850 -6.113 -2.745 1.00 90.31 84 LEU A CA 1
ATOM 605 C C . LEU A 1 84 ? 6.428 -6.117 -3.303 1.00 90.31 84 LEU A C 1
ATOM 607 O O . LEU A 1 84 ? 5.552 -6.793 -2.771 1.00 90.31 84 LEU A O 1
ATOM 611 N N . ARG A 1 85 ? 6.204 -5.413 -4.413 1.00 90.44 85 ARG A N 1
ATOM 612 C CA . ARG A 1 85 ? 4.910 -5.373 -5.092 1.00 90.44 85 ARG A CA 1
ATOM 613 C C . ARG A 1 85 ? 4.447 -6.765 -5.511 1.00 90.44 85 ARG A C 1
ATOM 615 O O . ARG A 1 85 ? 3.286 -7.098 -5.301 1.00 90.44 85 ARG A O 1
ATOM 622 N N . LYS A 1 86 ? 5.349 -7.591 -6.050 1.00 90.44 86 LYS A N 1
ATOM 623 C CA . LYS A 1 86 ? 5.056 -8.992 -6.373 1.00 90.44 86 LYS A CA 1
ATOM 624 C C . LYS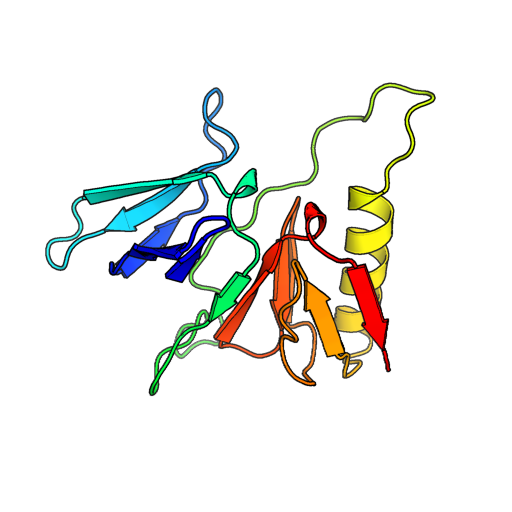 A 1 86 ? 4.686 -9.790 -5.120 1.00 90.44 86 LYS A C 1
ATOM 626 O O . LYS A 1 86 ? 3.654 -10.447 -5.124 1.00 90.44 86 LYS A O 1
ATOM 631 N N . TYR A 1 87 ? 5.471 -9.684 -4.047 1.00 93.00 87 TYR A N 1
ATOM 632 C CA . TYR A 1 87 ? 5.181 -10.375 -2.787 1.00 93.00 87 TYR A CA 1
ATOM 633 C C . TYR A 1 87 ? 3.798 -10.007 -2.227 1.00 93.00 87 TYR A C 1
ATOM 635 O O . TYR A 1 87 ? 3.049 -10.881 -1.799 1.00 93.00 87 TYR A O 1
ATOM 643 N N . PHE A 1 88 ? 3.442 -8.719 -2.231 1.00 93.94 88 PHE A N 1
ATOM 644 C CA . PHE A 1 88 ? 2.140 -8.269 -1.740 1.00 93.94 88 PHE A CA 1
ATOM 645 C C . PHE A 1 88 ? 0.989 -8.697 -2.653 1.00 93.94 88 PHE A C 1
ATOM 647 O O . PHE A 1 88 ? -0.081 -9.009 -2.142 1.00 93.94 88 PHE A O 1
ATOM 654 N N . ALA A 1 89 ? 1.198 -8.744 -3.973 1.00 93.81 89 ALA A N 1
ATOM 655 C CA . ALA A 1 89 ? 0.203 -9.269 -4.905 1.00 93.81 89 ALA A CA 1
ATOM 656 C C . ALA A 1 89 ? -0.075 -10.758 -4.642 1.00 93.81 89 ALA A C 1
ATOM 658 O O . ALA A 1 89 ? -1.231 -11.146 -4.524 1.00 93.81 89 ALA A O 1
ATOM 659 N N . GLU A 1 90 ? 0.969 -11.565 -4.439 1.00 95.25 90 GLU A N 1
ATOM 660 C CA . GLU A 1 90 ? 0.826 -12.978 -4.055 1.00 95.25 90 GLU A CA 1
ATOM 661 C C . GLU A 1 90 ? 0.127 -13.121 -2.691 1.00 95.25 90 GLU A C 1
ATOM 663 O O . GLU A 1 90 ? -0.798 -13.914 -2.534 1.00 95.25 90 GLU A O 1
ATOM 668 N N . ALA A 1 91 ? 0.508 -12.309 -1.698 1.00 93.88 91 ALA A N 1
ATOM 669 C CA . ALA A 1 91 ? -0.138 -12.320 -0.384 1.00 93.88 91 ALA A CA 1
ATOM 670 C C . ALA A 1 91 ? -1.628 -11.937 -0.449 1.00 93.88 91 ALA A C 1
ATOM 672 O O . ALA A 1 91 ? -2.430 -12.496 0.298 1.00 93.88 91 ALA A O 1
ATOM 673 N N . MET A 1 92 ? -1.993 -11.009 -1.338 1.00 94.62 92 MET A N 1
ATOM 674 C CA . MET A 1 92 ? -3.377 -10.615 -1.607 1.00 94.62 92 MET A CA 1
ATOM 675 C C . MET A 1 92 ? -4.168 -11.760 -2.247 1.00 94.62 92 MET A C 1
ATOM 677 O O . MET A 1 92 ? -5.248 -12.087 -1.764 1.00 94.62 92 MET A O 1
ATOM 681 N N . GLU A 1 93 ? -3.625 -12.397 -3.289 1.00 94.75 93 GLU A N 1
ATOM 682 C CA . GLU A 1 93 ? -4.265 -13.534 -3.969 1.00 94.75 93 GLU A CA 1
ATOM 683 C C . GLU A 1 93 ? -4.483 -14.727 -3.029 1.00 94.75 93 GLU A C 1
ATOM 685 O O . GLU A 1 93 ? -5.513 -15.396 -3.091 1.00 94.75 93 GLU A O 1
ATOM 690 N N . GLU A 1 94 ? -3.544 -14.967 -2.116 1.00 94.19 94 GLU A N 1
ATOM 691 C CA . GLU A 1 94 ? -3.629 -16.041 -1.125 1.00 94.19 94 GLU A CA 1
ATOM 692 C C . GLU A 1 94 ? -4.469 -15.676 0.114 1.00 94.19 94 GLU A C 1
ATOM 694 O O . GLU A 1 94 ? -4.692 -16.524 0.980 1.00 94.19 94 GLU A O 1
ATOM 699 N N . GLY A 1 95 ? -4.910 -14.420 0.249 1.00 91.31 95 GLY A N 1
ATOM 700 C CA . GLY A 1 95 ? -5.616 -13.937 1.439 1.00 91.31 95 GLY A CA 1
ATOM 701 C C . GLY A 1 95 ? -4.773 -14.002 2.721 1.00 91.31 95 GLY A C 1
ATOM 702 O O . GLY A 1 95 ? -5.323 -14.144 3.819 1.00 91.31 95 GLY A O 1
ATOM 703 N N . ARG A 1 96 ? -3.440 -13.920 2.605 1.00 91.50 96 ARG A N 1
ATOM 704 C CA . ARG A 1 96 ? -2.514 -13.998 3.742 1.00 91.50 96 ARG A CA 1
ATOM 705 C C . ARG A 1 96 ? -2.669 -12.788 4.657 1.00 91.50 96 ARG A C 1
ATOM 707 O O . ARG A 1 96 ? -2.646 -11.642 4.208 1.00 91.50 96 ARG A O 1
ATOM 714 N N . TYR A 1 97 ? -2.743 -13.051 5.959 1.00 92.19 97 TYR A N 1
ATOM 715 C CA . TYR A 1 97 ? -2.555 -12.016 6.968 1.00 92.19 97 TYR A CA 1
ATOM 716 C C . TYR A 1 97 ? -1.067 -11.738 7.107 1.00 92.19 97 TYR A C 1
ATOM 718 O O . TYR A 1 97 ? -0.275 -12.649 7.330 1.00 92.19 97 TYR A O 1
ATOM 726 N N . ILE A 1 98 ? -0.698 -10.472 6.965 1.00 90.75 98 ILE A N 1
ATOM 727 C CA . ILE A 1 98 ? 0.670 -10.015 7.145 1.00 90.75 98 ILE A CA 1
ATOM 728 C C . ILE A 1 98 ? 0.686 -8.811 8.066 1.00 90.75 98 ILE A C 1
ATOM 730 O O . ILE A 1 98 ? -0.298 -8.089 8.224 1.00 90.75 98 ILE A O 1
ATOM 734 N N . ASN A 1 99 ? 1.845 -8.570 8.648 1.00 89.81 99 ASN A N 1
ATOM 735 C CA . ASN A 1 99 ? 2.114 -7.382 9.423 1.00 89.81 99 ASN A CA 1
ATOM 736 C C . ASN A 1 99 ? 3.353 -6.693 8.852 1.00 89.81 99 ASN A C 1
ATOM 738 O O . ASN A 1 99 ? 4.398 -7.323 8.672 1.00 89.81 99 ASN A O 1
ATOM 742 N N . VAL A 1 100 ? 3.212 -5.406 8.544 1.00 88.88 100 VAL A N 1
ATOM 743 C CA . VAL A 1 100 ? 4.235 -4.618 7.860 1.00 88.88 100 VAL A CA 1
ATOM 744 C C . VAL A 1 100 ? 4.758 -3.550 8.806 1.00 88.88 100 VAL A C 1
ATOM 746 O O . VAL A 1 100 ? 3.990 -2.843 9.458 1.00 88.88 100 VAL A O 1
ATOM 749 N N . THR A 1 101 ? 6.078 -3.426 8.875 1.00 85.75 101 THR A N 1
ATOM 750 C CA . THR A 1 101 ? 6.739 -2.260 9.459 1.00 85.75 101 THR A CA 1
ATOM 751 C C . THR A 1 101 ? 7.214 -1.376 8.318 1.00 85.75 101 THR A C 1
ATOM 753 O O . THR A 1 101 ? 8.014 -1.818 7.491 1.00 85.75 101 THR A O 1
ATOM 756 N N . ALA A 1 102 ? 6.699 -0.150 8.266 1.00 81.81 102 ALA A N 1
ATOM 757 C CA . ALA A 1 102 ? 7.103 0.857 7.300 1.00 81.81 102 ALA A CA 1
ATOM 758 C C . ALA A 1 102 ? 7.441 2.166 8.020 1.00 81.81 102 ALA A C 1
ATOM 760 O O . ALA A 1 102 ? 6.644 2.652 8.826 1.00 81.81 102 ALA A O 1
ATOM 761 N N . GLY A 1 103 ? 8.626 2.719 7.739 1.00 72.88 103 GLY A N 1
ATOM 762 C CA . GLY A 1 103 ? 9.168 3.938 8.357 1.00 72.88 103 GLY A CA 1
ATOM 763 C C . GLY A 1 103 ? 9.002 3.993 9.879 1.00 72.88 103 GLY A C 1
ATOM 764 O O . GLY A 1 103 ? 8.493 4.984 10.409 1.00 72.88 103 GLY A O 1
ATOM 765 N N . GLY A 1 104 ? 9.368 2.908 10.568 1.00 75.50 104 GLY A N 1
ATOM 766 C CA . GLY A 1 104 ? 9.291 2.780 12.024 1.00 75.50 104 GLY A CA 1
ATOM 767 C C . GLY A 1 104 ? 7.888 2.572 12.609 1.00 75.50 104 GLY A C 1
ATOM 768 O O . GLY A 1 104 ? 7.758 2.474 13.829 1.00 75.50 104 GLY A O 1
ATOM 769 N N . ILE A 1 105 ? 6.838 2.491 11.783 1.00 74.81 105 ILE A N 1
ATOM 770 C CA . ILE A 1 105 ? 5.452 2.276 12.222 1.00 74.81 105 ILE A CA 1
ATOM 771 C C . ILE A 1 105 ? 4.967 0.906 11.753 1.00 74.81 105 ILE A C 1
ATOM 773 O O . ILE A 1 105 ? 5.136 0.519 10.599 1.00 74.81 105 ILE A O 1
ATOM 777 N N . GLN A 1 106 ? 4.324 0.172 12.657 1.00 81.06 106 GLN A N 1
ATOM 778 C CA . GLN A 1 106 ? 3.717 -1.118 12.363 1.00 81.06 106 GLN A CA 1
ATOM 779 C C . GLN A 1 106 ? 2.249 -0.932 11.947 1.00 81.06 106 GLN A C 1
ATOM 781 O O . GLN A 1 106 ? 1.471 -0.325 12.680 1.00 81.06 106 GLN A O 1
ATOM 786 N N . THR A 1 107 ? 1.859 -1.461 10.784 1.00 71.88 107 THR A N 1
ATOM 787 C CA . THR A 1 107 ? 0.509 -1.301 10.204 1.00 71.88 107 THR A CA 1
ATOM 788 C C . THR A 1 107 ? -0.582 -2.072 10.953 1.00 71.88 107 THR A C 1
ATOM 790 O O . THR A 1 107 ? -1.767 -1.837 10.718 1.00 71.88 107 THR A O 1
ATOM 793 N N . GLY A 1 108 ? -0.184 -3.001 11.830 1.00 75.50 108 GLY A N 1
ATOM 794 C CA . GLY A 1 108 ? -1.049 -4.044 12.377 1.00 75.50 108 GLY A CA 1
ATOM 795 C C . GLY A 1 108 ? -1.174 -5.232 11.420 1.00 75.50 108 GLY A C 1
ATOM 796 O O . GLY A 1 108 ? -0.874 -5.116 10.228 1.00 75.50 108 GLY A O 1
ATOM 797 N N . ALA A 1 109 ? -1.596 -6.382 11.955 1.00 84.25 109 ALA A N 1
ATOM 798 C CA . ALA A 1 109 ? -1.836 -7.582 11.162 1.00 84.25 109 ALA A CA 1
ATOM 799 C C . ALA A 1 109 ? -3.134 -7.445 10.355 1.00 84.25 109 ALA A C 1
ATOM 801 O O . ALA A 1 109 ? -4.189 -7.142 10.915 1.00 84.25 109 ALA A O 1
ATOM 802 N N . GLY A 1 110 ? -3.068 -7.701 9.053 1.00 89.56 110 GLY A N 1
ATOM 803 C CA . GLY A 1 110 ? -4.235 -7.685 8.182 1.00 89.56 110 GLY A CA 1
ATOM 804 C C . GLY A 1 110 ? -3.936 -8.265 6.807 1.00 89.56 110 GLY A C 1
ATOM 805 O O . GLY A 1 110 ? -2.784 -8.514 6.456 1.00 89.56 110 GLY A O 1
ATOM 806 N N . GLN A 1 111 ? -4.990 -8.496 6.032 1.00 93.25 111 GLN A N 1
ATOM 807 C CA . GLN A 1 111 ? -4.857 -8.963 4.656 1.00 93.25 111 GLN A CA 1
ATOM 808 C C . GLN A 1 111 ? -4.445 -7.821 3.743 1.00 93.25 111 GLN A C 1
ATOM 810 O O . GLN A 1 111 ? -4.910 -6.693 3.916 1.00 93.25 111 GLN A O 1
ATOM 815 N N . VAL A 1 112 ? -3.611 -8.118 2.752 1.00 93.75 112 VAL A N 1
ATOM 816 C CA . VAL A 1 112 ? -3.396 -7.190 1.643 1.00 93.75 112 VAL A CA 1
ATOM 817 C C . VAL A 1 112 ? -4.662 -7.179 0.794 1.00 93.75 112 VAL A C 1
ATOM 819 O O . VAL A 1 112 ? -5.125 -8.240 0.390 1.00 93.75 112 VAL A O 1
ATOM 822 N N . THR A 1 113 ? -5.233 -6.004 0.543 1.00 93.69 113 THR A N 1
ATOM 823 C CA . THR A 1 113 ? -6.499 -5.870 -0.204 1.00 93.69 113 THR A CA 1
ATOM 824 C C . THR A 1 113 ? -6.338 -5.145 -1.534 1.00 93.69 113 THR A C 1
ATOM 826 O O . THR A 1 113 ? -7.159 -5.317 -2.428 1.00 93.69 113 THR A O 1
ATOM 829 N N . ALA A 1 114 ? -5.273 -4.358 -1.688 1.00 91.56 114 ALA A N 1
ATOM 830 C CA . ALA A 1 114 ? -4.909 -3.751 -2.957 1.00 91.56 114 ALA A CA 1
ATOM 831 C C . ALA A 1 114 ? -3.409 -3.459 -3.013 1.00 91.56 114 ALA A C 1
ATOM 833 O O . ALA A 1 114 ? -2.764 -3.195 -1.995 1.00 91.56 114 ALA A O 1
ATOM 834 N N . VAL A 1 115 ? -2.853 -3.492 -4.221 1.00 91.00 115 VAL A N 1
ATOM 835 C CA . VAL A 1 115 ? -1.426 -3.294 -4.480 1.00 91.00 115 VAL A CA 1
ATOM 836 C C . VAL A 1 115 ? -1.255 -2.492 -5.766 1.00 91.00 115 VAL A C 1
ATOM 838 O O . VAL A 1 115 ? -1.906 -2.769 -6.771 1.00 91.00 115 VAL A O 1
ATOM 841 N N . GLY A 1 116 ? -0.359 -1.509 -5.746 1.00 87.38 116 GLY A N 1
ATOM 842 C CA . GLY A 1 116 ? -0.010 -0.689 -6.902 1.00 87.38 116 GLY A CA 1
ATOM 843 C C . GLY A 1 116 ? 1.452 -0.276 -6.865 1.00 87.38 116 GLY A C 1
ATOM 844 O O . GLY A 1 116 ? 2.190 -0.648 -5.953 1.00 87.38 116 GLY A O 1
ATOM 845 N N . TYR A 1 117 ? 1.896 0.481 -7.865 1.00 83.88 117 TYR A N 1
ATOM 846 C CA . TYR A 1 117 ? 3.271 0.969 -7.868 1.00 83.88 117 TYR A CA 1
ATOM 847 C C . TYR A 1 117 ? 3.535 1.880 -6.667 1.00 83.88 117 TYR A C 1
ATOM 849 O O . TYR A 1 117 ? 2.832 2.872 -6.465 1.00 83.88 117 TYR A O 1
ATOM 857 N N . GLY A 1 118 ? 4.547 1.528 -5.875 1.00 80.50 118 GLY A N 1
ATOM 858 C CA . GLY A 1 118 ? 4.971 2.309 -4.714 1.00 80.50 118 GLY A CA 1
ATOM 859 C C . GLY A 1 118 ? 4.068 2.201 -3.480 1.00 80.50 118 GLY A C 1
ATOM 860 O O . GLY A 1 118 ? 4.426 2.759 -2.447 1.00 80.50 118 GLY A O 1
ATOM 861 N N . VAL A 1 119 ? 2.925 1.501 -3.537 1.00 86.88 119 VAL A N 1
ATOM 862 C CA . VAL A 1 119 ? 1.950 1.444 -2.430 1.00 86.88 119 VAL A CA 1
ATOM 863 C C . VAL A 1 119 ? 1.239 0.094 -2.310 1.00 86.88 119 VAL A C 1
ATOM 865 O O . VAL A 1 119 ? 1.001 -0.599 -3.297 1.00 86.88 119 VAL A O 1
ATOM 868 N N . ALA A 1 120 ? 0.829 -0.254 -1.093 1.00 89.94 120 ALA A N 1
ATOM 869 C CA . ALA A 1 120 ? -0.068 -1.376 -0.823 1.00 89.94 120 ALA A CA 1
ATOM 870 C C . ALA A 1 120 ? -1.057 -1.034 0.301 1.00 89.94 120 ALA A C 1
ATOM 872 O O . ALA A 1 120 ? -0.827 -0.118 1.096 1.00 89.94 120 ALA A O 1
ATOM 873 N N . VAL A 1 121 ? -2.172 -1.763 0.342 1.00 90.56 121 VAL A N 1
ATOM 874 C CA . VAL A 1 121 ? -3.278 -1.565 1.285 1.00 90.56 121 VAL A CA 1
ATOM 875 C C . VAL A 1 121 ? -3.422 -2.795 2.170 1.00 90.56 121 VAL A C 1
ATOM 877 O O . VAL A 1 121 ? -3.532 -3.904 1.655 1.00 90.56 121 VAL A O 1
ATOM 880 N N . ILE A 1 122 ? -3.444 -2.596 3.489 1.00 90.75 122 ILE A N 1
ATOM 881 C CA . ILE A 1 122 ? -3.768 -3.623 4.487 1.00 90.75 122 ILE A CA 1
ATOM 882 C C . ILE A 1 122 ? -5.147 -3.346 5.087 1.00 90.75 122 ILE A C 1
ATOM 884 O O . ILE A 1 122 ? -5.438 -2.242 5.566 1.00 90.75 122 ILE A O 1
ATOM 888 N N . GLY A 1 123 ? -5.991 -4.380 5.076 1.00 90.19 123 GLY A N 1
ATOM 889 C CA . GLY A 1 123 ? -7.398 -4.291 5.438 1.00 90.19 123 GLY A CA 1
ATOM 890 C C . GLY A 1 123 ? -8.095 -3.233 4.591 1.00 90.19 123 GLY A C 1
ATOM 891 O O . GLY A 1 123 ? -7.903 -3.159 3.383 1.00 90.19 123 GLY A O 1
ATOM 892 N N . GLU A 1 124 ? -8.867 -2.366 5.232 1.00 89.38 124 GLU A N 1
ATOM 893 C CA . GLU A 1 124 ? -9.613 -1.313 4.533 1.00 89.38 124 GLU A CA 1
ATOM 894 C C . GLU A 1 124 ? -9.175 0.110 4.894 1.00 89.38 124 GLU A C 1
ATOM 896 O O . GLU A 1 124 ? -9.746 1.092 4.415 1.00 89.38 124 GLU A O 1
ATOM 901 N N . LYS A 1 125 ? -8.189 0.240 5.787 1.00 86.31 125 LYS A N 1
ATOM 902 C CA . LYS A 1 125 ? -7.898 1.510 6.468 1.00 86.31 125 LYS A CA 1
ATOM 903 C C . LYS A 1 125 ? -6.445 1.924 6.438 1.00 86.31 125 LYS A C 1
ATOM 905 O O . LYS A 1 125 ? -6.170 3.057 6.824 1.00 86.31 125 LYS A O 1
ATOM 910 N N . THR A 1 126 ? -5.538 1.065 5.982 1.00 87.06 126 THR A N 1
ATOM 911 C CA . THR A 1 126 ? -4.108 1.367 6.005 1.00 87.06 126 THR A CA 1
ATOM 912 C C . THR A 1 126 ? -3.519 1.256 4.611 1.00 87.06 126 THR A C 1
ATOM 914 O O . THR A 1 126 ? -3.488 0.172 4.046 1.00 87.06 126 THR A O 1
ATOM 917 N N . ILE A 1 127 ? -3.011 2.366 4.081 1.00 86.94 127 ILE A N 1
ATOM 918 C CA . ILE A 1 127 ? -2.103 2.387 2.929 1.00 86.94 127 ILE A CA 1
ATOM 919 C C . ILE A 1 127 ? -0.692 2.573 3.468 1.00 86.94 127 ILE A C 1
ATOM 921 O O . ILE A 1 127 ? -0.490 3.346 4.403 1.00 86.94 127 ILE A O 1
ATOM 925 N N . PHE A 1 128 ? 0.296 1.921 2.875 1.00 84.00 128 PHE A N 1
ATOM 926 C CA . PHE A 1 128 ? 1.702 2.191 3.153 1.00 84.00 128 PHE A CA 1
ATOM 927 C C . PHE A 1 128 ? 2.511 2.242 1.865 1.00 84.00 128 PHE A C 1
ATOM 929 O O . PHE A 1 128 ? 2.144 1.630 0.859 1.00 84.00 128 PHE A O 1
ATOM 936 N N . SER A 1 129 ? 3.613 2.988 1.910 1.00 83.44 129 SER A N 1
ATOM 937 C CA . SER A 1 129 ? 4.569 3.038 0.811 1.00 83.44 129 SER A CA 1
ATOM 938 C C . SER A 1 129 ? 5.427 1.782 0.812 1.00 83.44 129 SER A C 1
ATOM 940 O O . SER A 1 129 ? 6.036 1.441 1.828 1.00 83.44 129 SER A O 1
ATOM 942 N N . THR A 1 130 ? 5.510 1.101 -0.332 1.00 85.50 130 THR A N 1
ATOM 943 C CA . THR A 1 130 ? 6.387 -0.068 -0.489 1.00 85.50 130 THR A CA 1
ATOM 944 C C . THR A 1 130 ? 7.860 0.326 -0.403 1.00 85.50 130 THR A C 1
ATOM 946 O O . THR A 1 130 ? 8.674 -0.465 0.061 1.00 85.50 130 THR A O 1
ATOM 949 N N . CYS A 1 131 ? 8.209 1.570 -0.742 1.00 79.44 131 CYS A N 1
ATOM 950 C CA . CYS A 1 131 ? 9.565 2.100 -0.595 1.00 79.44 131 CYS A CA 1
ATOM 951 C C . CYS A 1 131 ? 9.975 2.312 0.870 1.00 79.44 131 CYS A C 1
ATOM 953 O O . CYS A 1 131 ? 11.165 2.373 1.165 1.00 79.44 131 CYS A O 1
ATOM 955 N N . ALA A 1 132 ? 9.005 2.430 1.779 1.00 82.19 132 ALA A N 1
ATOM 956 C CA . ALA A 1 132 ? 9.249 2.620 3.204 1.00 82.19 132 ALA A CA 1
ATOM 957 C C . ALA A 1 132 ? 9.227 1.305 4.002 1.00 82.19 132 ALA A C 1
ATOM 959 O O . ALA A 1 132 ? 9.397 1.352 5.219 1.00 82.19 132 ALA A O 1
ATOM 960 N N . VAL A 1 133 ? 8.996 0.153 3.356 1.00 85.69 133 VAL A N 1
ATOM 961 C CA . VAL A 1 133 ? 8.906 -1.155 4.025 1.00 85.69 133 VAL A CA 1
ATOM 962 C C . VAL A 1 133 ? 10.275 -1.595 4.531 1.00 85.69 133 VAL A C 1
ATOM 964 O O . VAL A 1 133 ? 11.223 -1.757 3.769 1.00 85.69 133 VAL A O 1
ATOM 967 N N . GLU A 1 134 ? 10.341 -1.860 5.830 1.00 85.06 134 GLU A N 1
ATOM 968 C CA . GLU A 1 134 ? 11.541 -2.324 6.529 1.00 85.06 134 GLU A CA 1
ATOM 969 C C . GLU A 1 134 ? 11.453 -3.824 6.834 1.00 85.06 134 GLU A C 1
ATOM 971 O O . GLU A 1 134 ? 12.455 -4.538 6.801 1.00 85.06 134 GLU A O 1
ATOM 976 N N . LYS A 1 135 ? 10.245 -4.316 7.147 1.00 87.31 135 LYS A N 1
ATOM 977 C CA . LYS A 1 135 ? 10.012 -5.704 7.557 1.00 87.31 135 LYS A CA 1
ATOM 978 C C . LYS A 1 135 ? 8.594 -6.164 7.237 1.00 87.31 135 LYS A C 1
ATOM 980 O O . LYS A 1 135 ? 7.634 -5.414 7.402 1.00 87.31 135 LYS A O 1
ATOM 985 N N . ILE A 1 136 ? 8.480 -7.439 6.866 1.00 90.81 136 ILE A N 1
ATOM 986 C CA . ILE A 1 136 ? 7.216 -8.164 6.724 1.00 90.81 136 ILE A CA 1
ATOM 987 C C . ILE A 1 136 ? 7.270 -9.394 7.638 1.00 90.81 136 ILE A C 1
ATOM 989 O O . ILE A 1 136 ? 8.270 -10.113 7.652 1.00 90.81 136 ILE A O 1
ATOM 993 N N . SER A 1 137 ? 6.215 -9.626 8.415 1.00 89.44 137 SER A N 1
ATOM 994 C CA . SER A 1 137 ? 6.026 -10.840 9.218 1.00 89.44 137 SER A CA 1
ATOM 995 C C . SER A 1 137 ? 4.670 -11.476 8.927 1.00 89.44 137 SER A C 1
ATOM 997 O O . SER A 1 137 ? 3.710 -10.753 8.656 1.00 89.44 137 SER A O 1
ATOM 999 N N . ILE A 1 138 ? 4.620 -12.805 9.015 1.00 83.94 138 ILE A N 1
ATOM 1000 C CA . ILE A 1 138 ? 3.430 -13.646 8.823 1.00 83.94 138 ILE A CA 1
ATOM 1001 C C . ILE A 1 138 ? 2.951 -14.113 10.196 1.00 83.94 138 ILE A C 1
ATOM 1003 O O . ILE A 1 138 ? 3.835 -14.491 11.001 1.00 83.94 138 ILE A O 1
#